Protein AF-A0A645I7R1-F1 (afdb_monomer_lite)

Secondary structure (DSSP, 8-state):
--S-TT-EEEEEEEEGGGTSEEEEEEE--GGGS-HHHHHHHTHHHHHT---HHHHHHHHHHHHHGGG-

Organism: NCBI:txid1076179

Structure (mmCIF, N/CA/C/O backbone):
data_AF-A0A645I7R1-F1
#
_entry.id   AF-A0A645I7R1-F1
#
loop_
_atom_site.group_PDB
_atom_site.id
_atom_site.type_symbol
_atom_site.label_atom_id
_atom_site.label_alt_id
_atom_site.label_comp_id
_atom_site.label_asym_id
_atom_site.label_entity_id
_atom_site.label_seq_id
_atom_site.pdbx_PDB_ins_code
_atom_site.Cartn_x
_atom_site.Cartn_y
_atom_site.Cartn_z
_atom_site.occupancy
_atom_site.B_iso_or_equiv
_atom_site.auth_seq_id
_atom_site.auth_comp_id
_atom_site.auth_asym_id
_atom_site.auth_atom_id
_atom_site.pdbx_PDB_model_num
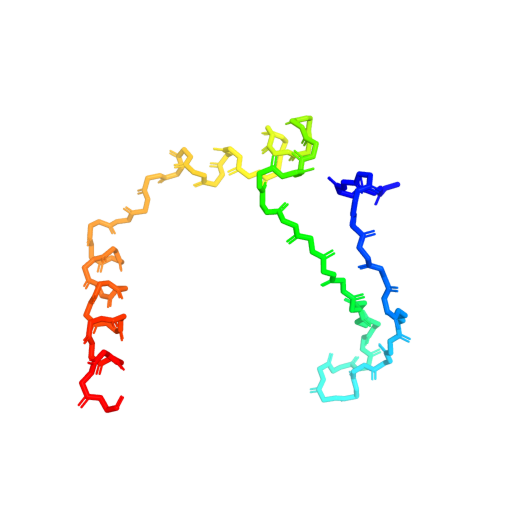ATOM 1 N N . MET A 1 1 ? 9.792 2.244 6.262 1.00 62.28 1 MET A N 1
ATOM 2 C CA . MET A 1 1 ? 8.571 2.747 5.589 1.00 62.28 1 MET A CA 1
ATOM 3 C C . MET A 1 1 ? 7.608 1.586 5.324 1.00 62.28 1 MET A C 1
ATOM 5 O O . MET A 1 1 ? 7.209 1.380 4.190 1.00 62.28 1 MET A O 1
ATOM 9 N N . SER A 1 2 ? 7.238 0.807 6.347 1.00 78.25 2 SER A N 1
ATOM 10 C CA . SER A 1 2 ? 6.177 -0.196 6.168 1.00 78.25 2 SER A CA 1
ATOM 11 C C . SER A 1 2 ? 4.826 0.448 6.470 1.00 78.25 2 SER A C 1
ATOM 13 O O . SER A 1 2 ? 4.745 1.295 7.363 1.00 78.25 2 SER A O 1
ATOM 15 N N . LEU A 1 3 ? 3.789 0.085 5.714 1.00 88.56 3 LEU A N 1
ATOM 16 C CA . LEU A 1 3 ? 2.421 0.561 5.940 1.00 88.56 3 LEU A CA 1
ATOM 17 C C . LEU A 1 3 ? 1.713 -0.237 7.043 1.00 88.56 3 LEU A C 1
ATOM 19 O O . LEU A 1 3 ? 0.837 0.305 7.711 1.00 88.56 3 LEU A O 1
ATOM 23 N N . SER A 1 4 ? 2.112 -1.494 7.250 1.00 91.44 4 SER A N 1
ATOM 24 C CA . SER A 1 4 ? 1.587 -2.385 8.286 1.00 91.44 4 SER A CA 1
ATOM 25 C C . SER A 1 4 ? 2.602 -3.483 8.632 1.00 91.44 4 SER A C 1
ATOM 27 O O . SER A 1 4 ? 3.380 -3.876 7.757 1.00 91.44 4 SER A O 1
ATOM 29 N N . PRO A 1 5 ? 2.600 -4.020 9.867 1.00 89.94 5 PRO A N 1
ATOM 30 C CA . PRO A 1 5 ? 3.355 -5.224 10.217 1.00 89.94 5 PRO A CA 1
ATOM 31 C C . PRO A 1 5 ? 2.931 -6.479 9.438 1.00 89.94 5 PRO A C 1
ATOM 33 O O . PRO A 1 5 ? 3.744 -7.381 9.264 1.00 89.94 5 PRO A O 1
ATOM 36 N N . THR A 1 6 ? 1.681 -6.549 8.964 1.00 93.56 6 THR A N 1
ATOM 37 C CA . THR A 1 6 ? 1.130 -7.713 8.240 1.00 93.56 6 THR A CA 1
ATOM 38 C C . THR A 1 6 ? 1.179 -7.559 6.717 1.00 93.56 6 THR A C 1
ATOM 40 O O . THR A 1 6 ? 0.746 -8.451 5.984 1.00 93.56 6 THR A O 1
ATOM 43 N N . MET A 1 7 ? 1.729 -6.443 6.225 1.00 94.62 7 MET A N 1
ATOM 44 C CA . MET A 1 7 ? 1.900 -6.173 4.799 1.00 94.62 7 MET A CA 1
ATOM 45 C C . MET A 1 7 ? 2.800 -7.226 4.144 1.00 94.62 7 MET A C 1
ATOM 47 O O . MET A 1 7 ? 3.898 -7.508 4.624 1.00 94.62 7 MET A O 1
ATOM 51 N N . ARG A 1 8 ? 2.369 -7.759 2.999 1.00 94.38 8 ARG A N 1
ATOM 52 C CA . ARG A 1 8 ? 3.166 -8.663 2.161 1.00 94.38 8 ARG A CA 1
ATOM 53 C C . ARG A 1 8 ? 3.754 -7.901 0.985 1.00 94.38 8 ARG A C 1
ATOM 55 O O . ARG A 1 8 ? 3.051 -7.123 0.345 1.00 94.38 8 ARG A O 1
ATOM 62 N N . PHE A 1 9 ? 5.025 -8.154 0.699 1.00 94.00 9 PHE A N 1
ATOM 63 C CA . PHE A 1 9 ? 5.747 -7.586 -0.435 1.00 94.00 9 PHE A CA 1
ATOM 64 C C . PHE A 1 9 ? 6.108 -8.695 -1.420 1.00 94.00 9 PHE A C 1
ATOM 66 O O . PHE A 1 9 ? 6.610 -9.741 -1.013 1.00 94.00 9 PHE A O 1
ATOM 73 N N . PHE A 1 10 ? 5.838 -8.459 -2.701 1.00 95.88 10 PHE A N 1
ATOM 74 C CA . PHE A 1 10 ? 6.023 -9.437 -3.777 1.00 95.88 10 PHE A CA 1
ATOM 75 C C . PHE A 1 10 ? 7.194 -9.099 -4.703 1.00 95.88 10 PHE A C 1
ATOM 77 O O . PHE A 1 10 ? 7.452 -9.842 -5.645 1.00 95.88 10 PHE A O 1
ATOM 84 N N . GLY A 1 11 ? 7.915 -8.012 -4.429 1.00 95.25 11 GLY A N 1
ATOM 85 C CA . GLY A 1 11 ? 9.006 -7.533 -5.268 1.00 95.25 11 GLY A CA 1
ATOM 86 C C . GLY A 1 11 ? 8.658 -6.252 -6.019 1.00 95.25 11 GLY A C 1
ATOM 87 O O . GLY A 1 11 ? 7.554 -5.707 -5.907 1.00 95.25 11 GLY A O 1
ATOM 88 N N . THR A 1 12 ? 9.642 -5.797 -6.784 1.00 95.62 12 THR A N 1
ATOM 89 C CA 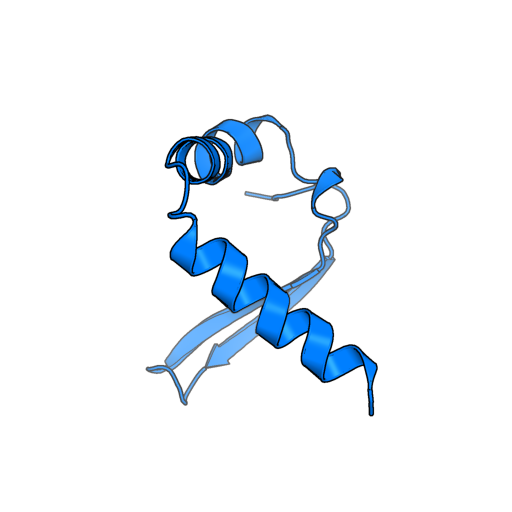. THR A 1 12 ? 9.569 -4.609 -7.632 1.00 95.62 12 THR A CA 1
ATOM 90 C C . THR A 1 12 ? 9.881 -5.020 -9.063 1.00 95.62 12 THR A C 1
ATOM 92 O O . THR A 1 12 ? 10.819 -5.785 -9.287 1.00 95.62 12 THR A O 1
ATOM 95 N N . ALA A 1 13 ? 9.102 -4.525 -10.016 1.00 94.56 13 ALA A N 1
ATOM 96 C CA . ALA A 1 13 ? 9.322 -4.711 -11.443 1.00 94.56 13 ALA A CA 1
ATOM 97 C C . ALA A 1 13 ? 9.385 -3.348 -12.140 1.00 94.56 13 ALA A C 1
ATOM 99 O O . ALA A 1 13 ? 8.828 -2.372 -11.641 1.00 94.56 13 ALA A O 1
ATOM 100 N N . ILE A 1 14 ? 10.057 -3.278 -13.287 1.00 94.62 14 ILE A N 1
ATOM 101 C CA . ILE A 1 14 ? 9.999 -2.094 -14.147 1.00 94.62 14 ILE A CA 1
ATOM 102 C C . ILE A 1 14 ? 8.726 -2.181 -14.987 1.00 94.62 14 ILE A C 1
ATOM 104 O O . ILE A 1 14 ? 8.481 -3.194 -15.640 1.00 94.62 14 ILE A O 1
ATOM 108 N N . ASN A 1 15 ? 7.913 -1.128 -14.952 1.00 92.62 15 ASN A N 1
ATOM 109 C CA . ASN A 1 15 ? 6.763 -0.979 -15.828 1.00 92.62 15 ASN A CA 1
ATOM 110 C C . ASN A 1 15 ? 7.171 -0.221 -17.096 1.00 92.62 15 ASN A C 1
ATOM 112 O O . ASN A 1 15 ? 7.187 1.013 -17.136 1.00 92.62 15 ASN A O 1
ATOM 116 N N . ASP A 1 16 ? 7.463 -0.981 -18.149 1.00 90.81 16 ASP A N 1
ATOM 117 C CA . ASP A 1 16 ? 7.849 -0.449 -19.458 1.00 90.81 16 ASP A CA 1
ATOM 118 C C . ASP A 1 16 ? 6.702 0.298 -20.162 1.00 90.81 16 ASP A C 1
ATOM 120 O O . ASP A 1 16 ? 6.944 1.216 -20.947 1.00 90.81 16 ASP A O 1
ATOM 124 N N . GLU A 1 17 ? 5.446 -0.037 -19.849 1.00 90.06 17 GLU A N 1
ATOM 125 C CA . GLU A 1 17 ? 4.253 0.596 -20.427 1.00 90.06 17 GLU A CA 1
ATOM 126 C C . GLU A 1 17 ? 3.947 1.960 -19.795 1.00 90.06 17 GLU A C 1
ATOM 128 O O . GLU A 1 17 ? 3.296 2.808 -20.410 1.00 90.06 17 GLU A O 1
ATOM 133 N N . PHE A 1 18 ? 4.440 2.199 -18.579 1.00 87.12 18 PHE A N 1
ATOM 134 C CA . PHE A 1 18 ? 4.246 3.442 -17.841 1.00 87.12 18 PHE A CA 1
ATOM 135 C C . PHE A 1 18 ? 5.567 4.187 -17.618 1.00 87.12 18 PHE A C 1
ATOM 137 O O . PHE A 1 18 ? 5.890 4.631 -16.520 1.00 87.12 18 PHE A O 1
ATOM 144 N N . GLY A 1 19 ? 6.344 4.351 -18.690 1.00 84.75 19 GLY A N 1
ATOM 145 C CA . GLY A 1 19 ? 7.531 5.206 -18.671 1.00 84.75 19 GLY A CA 1
ATOM 146 C C . GLY A 1 19 ? 8.735 4.611 -17.940 1.00 84.75 19 GLY A C 1
ATOM 147 O O . GLY A 1 19 ? 9.552 5.376 -17.435 1.00 84.75 19 GLY A O 1
ATOM 148 N N . GLN A 1 20 ? 8.855 3.279 -17.907 1.00 89.12 20 GLN A N 1
ATOM 149 C CA . GLN A 1 20 ? 9.986 2.550 -17.311 1.00 89.12 20 GLN A CA 1
ATOM 150 C C . GLN A 1 20 ? 10.190 2.874 -15.823 1.00 89.12 20 GLN A C 1
ATOM 152 O O . GLN A 1 20 ? 11.316 3.007 -15.343 1.00 89.12 20 GLN A O 1
ATOM 157 N N . VAL A 1 21 ? 9.093 3.030 -15.082 1.00 94.00 21 VAL A N 1
ATOM 158 C CA . VAL A 1 21 ? 9.141 3.299 -13.640 1.00 94.00 21 VAL A CA 1
ATOM 159 C C . VAL A 1 21 ? 9.166 2.007 -12.833 1.00 94.00 21 VAL A C 1
ATOM 161 O O . VAL A 1 21 ? 8.648 0.980 -13.263 1.00 94.00 21 VAL A O 1
ATOM 164 N N . GLU A 1 22 ? 9.730 2.061 -11.631 1.00 94.25 22 GLU A N 1
ATOM 165 C CA . GLU A 1 22 ? 9.678 0.948 -10.684 1.00 94.25 22 GLU A CA 1
ATOM 166 C C . GLU A 1 22 ? 8.294 0.843 -10.027 1.00 94.25 22 GLU A C 1
ATOM 168 O O . GLU A 1 22 ? 7.836 1.762 -9.343 1.00 94.25 22 GLU A O 1
ATOM 173 N N . GLU A 1 23 ? 7.644 -0.308 -10.183 1.00 93.50 23 GLU A N 1
ATOM 174 C CA . GLU A 1 23 ? 6.377 -0.647 -9.544 1.00 93.50 23 GLU A CA 1
ATOM 175 C C . GLU A 1 23 ? 6.554 -1.773 -8.529 1.00 93.50 23 GLU A C 1
ATOM 177 O O . GLU A 1 23 ? 7.119 -2.827 -8.815 1.00 93.50 23 GLU A O 1
ATOM 182 N N . SER A 1 24 ? 6.050 -1.552 -7.316 1.00 94.38 24 SER A N 1
ATOM 183 C CA . SER A 1 24 ? 6.123 -2.505 -6.207 1.00 94.38 24 SER A CA 1
ATOM 184 C C . SER A 1 24 ? 4.782 -3.192 -5.970 1.00 94.38 24 SER A C 1
ATOM 186 O O . SER A 1 24 ? 3.776 -2.534 -5.702 1.00 94.38 24 SER A O 1
ATOM 188 N N . GLY A 1 25 ? 4.781 -4.525 -5.984 1.00 94.69 25 GLY A N 1
ATOM 189 C CA . GLY A 1 25 ? 3.613 -5.325 -5.628 1.00 94.69 25 GLY A CA 1
ATOM 190 C C . GLY A 1 25 ? 3.499 -5.497 -4.114 1.00 94.69 25 GLY A C 1
ATOM 191 O O . GLY A 1 25 ? 4.355 -6.135 -3.497 1.00 94.69 25 GLY A O 1
ATOM 192 N N . ILE A 1 26 ? 2.431 -4.975 -3.507 1.00 95.38 26 ILE A N 1
ATOM 193 C CA . ILE A 1 26 ? 2.129 -5.168 -2.080 1.00 95.38 26 ILE A CA 1
ATOM 194 C C . ILE A 1 26 ? 0.690 -5.635 -1.857 1.00 95.38 26 ILE A C 1
ATOM 196 O O . ILE A 1 26 ? -0.217 -5.272 -2.601 1.00 95.38 26 ILE A O 1
ATOM 200 N N . LEU A 1 27 ? 0.478 -6.403 -0.788 1.00 94.62 27 LEU A N 1
ATOM 201 C CA . LEU A 1 27 ? -0.845 -6.749 -0.270 1.00 94.62 27 LEU A CA 1
ATOM 202 C C . LEU A 1 27 ? -0.935 -6.355 1.202 1.00 94.62 27 LEU A C 1
ATOM 204 O O . LEU A 1 27 ? -0.057 -6.683 1.999 1.00 94.62 27 LEU A O 1
ATOM 208 N N . ILE A 1 28 ? -2.006 -5.656 1.553 1.00 93.50 28 ILE A N 1
ATOM 209 C CA . ILE A 1 28 ? -2.236 -5.110 2.886 1.00 93.50 28 ILE A CA 1
ATOM 210 C C . ILE A 1 28 ? -3.737 -5.004 3.146 1.00 93.50 28 ILE A C 1
ATOM 212 O O . ILE A 1 28 ? -4.510 -4.693 2.239 1.00 93.50 28 ILE A O 1
ATOM 216 N N . GLU A 1 29 ? -4.142 -5.239 4.389 1.00 92.25 29 GLU A N 1
ATOM 217 C CA . GLU A 1 29 ? -5.500 -4.966 4.853 1.00 92.25 29 GLU A CA 1
ATOM 218 C C . GLU A 1 29 ? -5.617 -3.501 5.301 1.00 92.25 29 GLU A C 1
ATOM 220 O O . GLU A 1 29 ? -4.725 -2.962 5.958 1.00 92.25 29 GLU A O 1
ATOM 225 N N . ILE A 1 30 ? -6.704 -2.828 4.918 1.00 87.31 30 ILE A N 1
ATOM 226 C CA . ILE A 1 30 ? -6.857 -1.373 5.109 1.00 87.31 30 ILE A CA 1
ATOM 227 C C . ILE A 1 30 ? -6.908 -0.996 6.597 1.00 87.31 30 ILE A C 1
ATOM 229 O O . ILE A 1 30 ? -6.355 0.026 6.997 1.00 87.31 30 ILE A O 1
ATOM 233 N N . ASP A 1 31 ? -7.572 -1.808 7.409 1.00 88.50 31 ASP A N 1
ATOM 234 C CA . ASP A 1 31 ? -7.696 -1.653 8.861 1.00 88.50 31 ASP A CA 1
ATOM 235 C C . ASP A 1 31 ? -6.389 -1.951 9.610 1.00 88.50 31 ASP A C 1
ATOM 237 O O . ASP A 1 31 ? -6.210 -1.481 10.728 1.00 88.50 31 ASP A O 1
ATOM 241 N N . GLN A 1 32 ? -5.456 -2.667 8.981 1.00 89.62 32 GLN A N 1
ATOM 242 C CA . GLN A 1 32 ? -4.141 -2.977 9.545 1.00 89.62 32 GLN A CA 1
ATOM 243 C C . GLN A 1 32 ? -3.083 -1.911 9.223 1.00 89.62 32 GLN A C 1
ATOM 245 O O . GLN A 1 32 ? -1.928 -2.044 9.642 1.00 89.62 32 GLN A O 1
ATOM 250 N N . ILE A 1 33 ? -3.435 -0.860 8.472 1.00 90.75 33 ILE A N 1
ATOM 251 C CA . ILE A 1 33 ? -2.536 0.268 8.205 1.00 90.75 33 ILE A CA 1
ATOM 252 C C . ILE A 1 33 ? -2.264 1.008 9.517 1.00 90.75 33 ILE A C 1
ATOM 254 O O . ILE A 1 33 ? -3.192 1.408 10.216 1.00 90.75 33 ILE A O 1
ATOM 258 N N . LEU A 1 34 ? -0.985 1.254 9.817 1.00 90.81 34 LEU A N 1
ATOM 259 C CA . LEU A 1 34 ? -0.575 1.990 11.013 1.00 90.81 34 LEU A CA 1
ATOM 260 C C . LEU A 1 34 ? -1.305 3.340 11.114 1.00 90.81 34 LEU A C 1
ATOM 262 O O . LEU A 1 34 ? -1.294 4.138 10.171 1.00 90.81 34 LEU A O 1
ATOM 266 N N . GLU A 1 35 ? -1.877 3.622 12.286 1.00 87.88 35 GLU A N 1
ATOM 267 C CA . GLU A 1 35 ? -2.669 4.831 12.563 1.00 87.88 35 GLU A CA 1
ATOM 268 C C . GLU A 1 35 ? -1.940 6.121 12.165 1.00 87.88 35 GLU A C 1
ATOM 270 O O . GLU A 1 35 ? -2.504 6.996 11.511 1.00 87.88 35 GLU A O 1
ATOM 275 N N . GLU A 1 36 ? -0.643 6.209 12.462 1.00 87.75 36 GLU A N 1
ATOM 276 C CA . GLU A 1 36 ? 0.204 7.344 12.082 1.00 87.75 36 GLU A CA 1
ATOM 277 C C . GLU A 1 36 ? 0.285 7.578 10.561 1.00 87.75 36 GLU A C 1
ATOM 279 O O . GLU A 1 36 ? 0.397 8.721 10.105 1.00 87.75 36 GLU A O 1
ATOM 284 N N . LYS A 1 37 ? 0.228 6.511 9.755 1.00 87.62 37 LYS A N 1
ATOM 285 C CA . LYS A 1 37 ? 0.242 6.584 8.290 1.00 87.62 37 LYS A CA 1
ATOM 286 C C . LYS A 1 37 ? -1.136 6.956 7.768 1.00 87.62 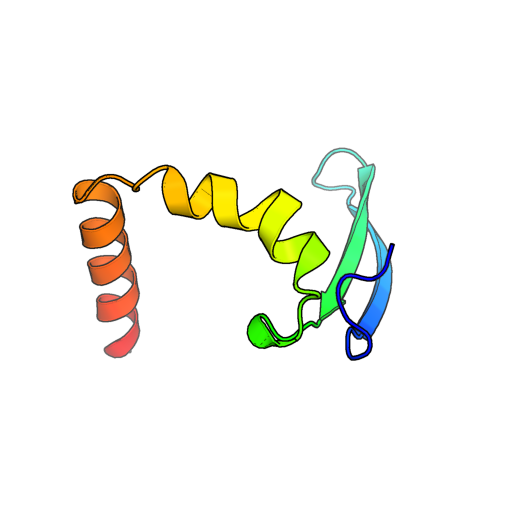37 LYS A C 1
ATOM 288 O O . LYS A 1 37 ? -1.227 7.800 6.875 1.00 87.62 37 LYS A O 1
ATOM 293 N N . ARG A 1 38 ? -2.199 6.403 8.361 1.00 85.44 38 ARG A N 1
ATOM 294 C CA . ARG A 1 38 ? -3.579 6.757 8.012 1.00 85.44 38 ARG A CA 1
ATOM 295 C C . ARG A 1 38 ? -3.860 8.233 8.291 1.00 85.44 38 ARG A C 1
ATOM 297 O O . ARG A 1 38 ? -4.339 8.937 7.403 1.00 85.44 38 ARG A O 1
ATOM 304 N N . ALA A 1 39 ? -3.490 8.729 9.468 1.00 85.31 39 ALA A N 1
ATOM 305 C CA . ALA A 1 39 ? -3.688 10.126 9.845 1.00 85.31 39 ALA A CA 1
ATOM 306 C C . ALA A 1 39 ? -2.953 11.094 8.905 1.00 85.31 39 ALA A C 1
ATOM 308 O O . ALA A 1 39 ? -3.525 12.084 8.446 1.00 85.31 39 ALA A O 1
ATOM 309 N N . ARG A 1 40 ? -1.697 10.785 8.558 1.00 82.50 40 ARG A N 1
ATOM 310 C CA . ARG A 1 40 ? -0.866 11.660 7.719 1.00 82.50 40 ARG A CA 1
ATOM 311 C C . ARG A 1 40 ? -1.261 11.645 6.239 1.00 82.50 40 ARG A C 1
ATOM 313 O O . ARG A 1 40 ? -1.156 12.679 5.583 1.00 82.50 40 ARG A O 1
ATOM 320 N N . HIS A 1 41 ? -1.683 10.498 5.707 1.00 82.44 41 HIS A N 1
ATOM 321 C CA . HIS A 1 41 ? -1.812 10.304 4.257 1.00 82.44 41 HIS A CA 1
ATOM 322 C C . HIS A 1 41 ? -3.223 9.963 3.769 1.00 82.44 41 HIS A C 1
ATOM 324 O O . HIS A 1 41 ? -3.446 10.002 2.565 1.00 82.44 41 HIS A O 1
ATOM 330 N N . ILE A 1 42 ? -4.173 9.641 4.653 1.00 80.94 42 ILE A N 1
ATOM 331 C CA . ILE A 1 42 ? -5.526 9.195 4.271 1.00 80.94 42 ILE A CA 1
ATOM 332 C C . ILE A 1 42 ? -6.601 10.119 4.857 1.00 80.94 42 ILE A C 1
ATOM 334 O O . ILE A 1 42 ? -7.547 10.493 4.162 1.00 80.94 42 ILE A O 1
ATOM 338 N N . GLU A 1 43 ? -6.465 10.548 6.113 1.00 80.88 43 GLU A N 1
ATOM 339 C CA . GLU A 1 43 ? -7.500 11.353 6.778 1.00 80.88 43 GLU A CA 1
ATOM 340 C C . GLU A 1 43 ? -7.735 12.718 6.124 1.00 80.88 43 GLU A C 1
ATOM 342 O O . GLU A 1 43 ? -8.872 13.189 6.071 1.00 80.88 43 GLU A O 1
ATOM 347 N N . THR A 1 44 ? -6.693 13.348 5.584 1.00 77.00 44 THR A N 1
ATOM 348 C CA . THR A 1 44 ? -6.806 14.611 4.838 1.00 77.00 44 THR A CA 1
ATOM 349 C C . THR A 1 44 ? -7.661 14.451 3.579 1.00 77.00 44 THR A C 1
ATOM 351 O O . THR A 1 44 ? -8.530 15.285 3.317 1.00 77.00 44 THR A O 1
ATOM 354 N N . TYR A 1 45 ? -7.507 13.338 2.855 1.00 75.06 45 TYR A N 1
ATOM 355 C CA . TYR A 1 45 ? -8.352 13.003 1.708 1.00 75.06 45 TYR A CA 1
ATOM 356 C C . TYR A 1 45 ? -9.798 12.724 2.120 1.00 75.06 45 TYR A C 1
ATOM 358 O O . TYR A 1 45 ? -10.717 13.209 1.465 1.00 75.06 45 TYR A O 1
ATOM 366 N N . LEU A 1 46 ? -10.039 12.006 3.220 1.00 70.00 46 LEU A N 1
ATOM 367 C CA . LEU A 1 46 ? -11.404 11.752 3.707 1.00 70.00 46 LEU A CA 1
ATOM 368 C C . LEU A 1 46 ? -12.118 13.046 4.130 1.00 70.00 46 LEU A C 1
ATOM 370 O O . LEU A 1 46 ? -13.305 13.231 3.847 1.00 70.00 46 LEU A O 1
ATOM 374 N N . LYS A 1 47 ? -11.386 13.981 4.745 1.00 70.81 47 LYS A N 1
ATOM 375 C CA . LYS A 1 47 ? -11.899 15.304 5.139 1.00 70.81 47 LYS A CA 1
ATOM 376 C C . LYS A 1 47 ? -12.264 16.194 3.948 1.00 70.81 47 LYS A C 1
ATOM 378 O O . LYS A 1 47 ? -13.061 17.113 4.125 1.00 70.81 47 LYS A O 1
ATOM 383 N N . SER A 1 48 ? -11.769 15.898 2.743 1.00 70.25 48 SER A N 1
ATOM 384 C CA . SER A 1 48 ? -12.080 16.666 1.528 1.00 70.25 48 SER A CA 1
ATOM 385 C C . SER A 1 48 ? -13.551 16.586 1.073 1.00 70.25 48 SER A C 1
ATOM 387 O O . SER A 1 48 ? -13.938 17.345 0.190 1.00 70.25 48 SER A O 1
ATOM 389 N N . LYS A 1 49 ? -14.389 15.725 1.688 1.00 65.00 49 LYS A N 1
ATOM 390 C CA . LYS A 1 49 ? -15.838 15.571 1.415 1.00 65.00 49 LYS A CA 1
ATOM 391 C C . LYS A 1 49 ? -16.142 15.455 -0.092 1.00 65.00 49 LYS A C 1
ATOM 393 O O . LYS A 1 49 ? -16.638 16.408 -0.700 1.00 65.00 49 LYS A O 1
ATOM 398 N N . PRO A 1 50 ? -15.904 14.285 -0.714 1.00 68.19 50 PRO A N 1
ATOM 399 C CA . PRO A 1 50 ? -16.131 14.109 -2.144 1.00 68.19 50 PRO A CA 1
ATOM 400 C C . PRO A 1 50 ? -17.584 14.415 -2.522 1.00 68.19 50 PRO A C 1
ATOM 402 O O . PRO A 1 50 ? -18.527 14.107 -1.787 1.00 68.19 50 PRO A O 1
ATOM 405 N N . SER A 1 51 ? -17.770 15.035 -3.690 1.00 75.44 51 SER A N 1
ATOM 406 C CA . SER A 1 51 ? -19.089 15.506 -4.114 1.00 75.44 51 SER A CA 1
ATOM 407 C C . SER A 1 51 ? -20.118 14.366 -4.156 1.00 75.44 51 SER A C 1
ATOM 409 O O . SER A 1 51 ? -19.832 13.253 -4.605 1.00 75.44 51 SER A O 1
ATOM 411 N N . LYS A 1 52 ? -21.368 14.653 -3.761 1.00 74.38 52 LYS A N 1
ATOM 412 C CA . LYS A 1 52 ? -22.495 13.700 -3.863 1.00 74.38 52 LYS A CA 1
ATOM 413 C C . LYS A 1 52 ? -22.610 13.067 -5.258 1.00 74.38 52 LYS A C 1
ATOM 415 O O . LYS A 1 52 ? -23.006 11.910 -5.373 1.00 74.38 52 LYS A O 1
ATOM 420 N N . ARG A 1 53 ? -22.231 13.799 -6.315 1.00 74.88 53 ARG A N 1
ATOM 421 C CA . ARG A 1 53 ? -22.205 13.303 -7.701 1.00 74.88 53 ARG A CA 1
ATOM 422 C C . ARG A 1 53 ? -21.209 12.158 -7.895 1.00 74.88 53 ARG A C 1
ATOM 424 O O . ARG A 1 53 ? -21.555 11.176 -8.550 1.00 74.88 53 ARG A O 1
ATOM 431 N N . PHE A 1 54 ? -20.021 12.249 -7.299 1.00 78.94 54 PHE A N 1
ATOM 432 C CA . PHE A 1 54 ? -19.018 11.183 -7.344 1.00 78.94 54 PHE A CA 1
ATOM 433 C C . PHE A 1 54 ? -19.524 9.913 -6.646 1.00 78.94 54 PHE A C 1
ATOM 435 O O . PHE A 1 54 ? -19.522 8.838 -7.243 1.00 78.94 54 PHE A O 1
ATOM 442 N N . LEU A 1 55 ? -20.074 10.052 -5.435 1.00 80.56 55 LEU A N 1
ATOM 443 C CA . LEU A 1 55 ? -20.608 8.923 -4.661 1.00 80.56 55 LEU A CA 1
ATOM 444 C C . LEU A 1 55 ? -21.799 8.238 -5.355 1.00 80.56 55 LEU A C 1
ATOM 446 O O . LEU A 1 55 ? -21.905 7.011 -5.353 1.00 80.56 55 LEU A O 1
ATOM 450 N N . MET A 1 56 ? -22.679 9.012 -5.998 1.00 79.31 56 MET A N 1
ATOM 451 C CA . MET A 1 56 ? -23.805 8.475 -6.775 1.00 79.31 56 MET A CA 1
ATOM 452 C C . MET A 1 56 ? -23.343 7.706 -8.019 1.00 79.31 56 MET A C 1
ATOM 454 O O . MET A 1 56 ? -23.908 6.658 -8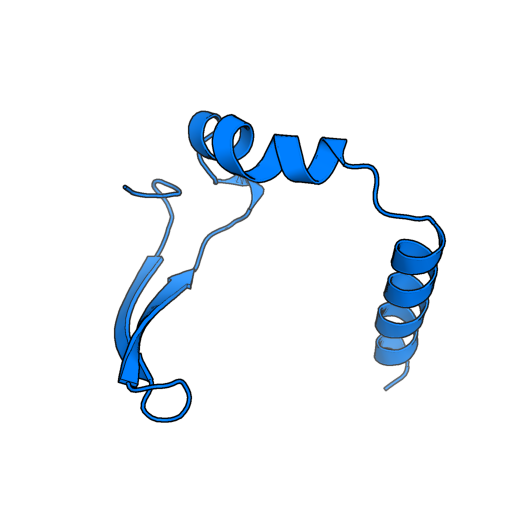.343 1.00 79.31 56 MET A O 1
ATOM 458 N N . ARG A 1 57 ? -22.303 8.192 -8.709 1.00 78.06 57 ARG A N 1
ATOM 459 C CA . ARG A 1 57 ? -21.722 7.503 -9.869 1.00 78.06 57 ARG A CA 1
ATOM 460 C C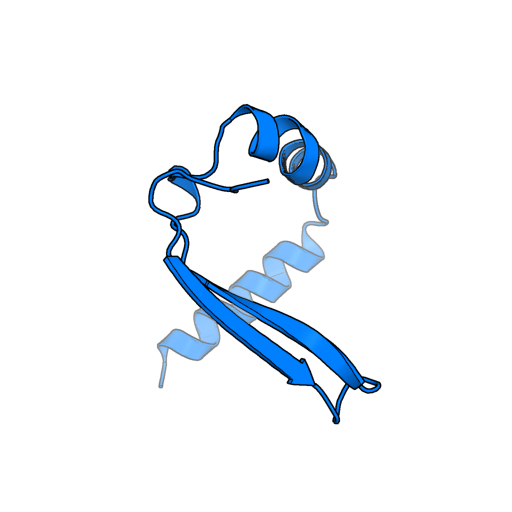 . ARG A 1 57 ? -21.045 6.197 -9.453 1.00 78.06 57 ARG A C 1
ATOM 462 O O . ARG A 1 57 ? -21.287 5.170 -10.083 1.00 78.06 57 ARG A O 1
ATOM 469 N N . LEU A 1 58 ? -20.289 6.222 -8.355 1.00 77.88 58 LEU A N 1
ATOM 470 C CA . LEU A 1 58 ? -19.643 5.043 -7.778 1.00 77.88 58 LEU A CA 1
ATOM 471 C C . LEU A 1 58 ? -20.675 3.959 -7.424 1.00 77.88 58 LEU A C 1
ATOM 473 O O . LEU A 1 58 ? -20.536 2.811 -7.839 1.00 77.88 58 LEU A O 1
ATOM 477 N N . ARG A 1 59 ? -21.772 4.335 -6.750 1.00 81.06 59 ARG A N 1
ATOM 478 C CA . ARG A 1 59 ? -22.871 3.410 -6.420 1.00 81.06 59 ARG A CA 1
ATOM 479 C C . ARG A 1 59 ? -23.489 2.743 -7.648 1.00 81.06 59 ARG A C 1
ATOM 481 O O . ARG A 1 59 ? -23.746 1.543 -7.605 1.00 81.06 59 ARG A O 1
ATOM 488 N N . ARG A 1 60 ? -23.712 3.479 -8.744 1.00 74.75 60 ARG A N 1
ATOM 489 C CA . ARG A 1 60 ? -24.260 2.898 -9.985 1.00 74.75 60 ARG A CA 1
ATOM 490 C C . ARG A 1 60 ? -23.327 1.866 -10.608 1.00 74.75 60 ARG A C 1
ATOM 492 O O . ARG A 1 60 ? -23.808 0.829 -11.056 1.00 74.75 60 ARG A O 1
ATOM 499 N N . ILE A 1 61 ? -22.024 2.134 -10.617 1.00 74.69 61 ILE A N 1
ATOM 500 C CA . ILE A 1 61 ? -21.010 1.238 -11.196 1.00 74.69 61 ILE A CA 1
ATOM 501 C C . ILE A 1 61 ? -20.896 -0.055 -10.374 1.00 74.69 61 ILE A C 1
ATOM 503 O O . ILE A 1 61 ? -20.837 -1.147 -10.931 1.00 74.69 61 ILE A O 1
ATOM 507 N N . VAL A 1 62 ? -20.936 0.049 -9.044 1.00 72.62 62 VAL A N 1
ATOM 508 C CA . VAL A 1 62 ? -20.879 -1.124 -8.158 1.00 72.62 62 VAL A CA 1
ATOM 509 C C . VAL A 1 62 ? -22.170 -1.949 -8.234 1.00 72.62 62 VAL A C 1
ATOM 511 O O . VAL A 1 62 ? -22.117 -3.175 -8.285 1.00 72.62 62 VAL A O 1
ATOM 514 N N . ALA A 1 63 ? -23.338 -1.301 -8.303 1.00 70.31 63 ALA A N 1
ATOM 515 C CA . ALA A 1 63 ? -24.626 -1.994 -8.378 1.00 70.31 63 ALA A CA 1
ATOM 516 C C . ALA A 1 63 ? -24.846 -2.727 -9.714 1.00 70.31 63 ALA A C 1
ATOM 518 O O . ALA A 1 63 ? -25.468 -3.786 -9.736 1.00 70.31 63 ALA A O 1
ATOM 519 N N . THR A 1 64 ? -24.315 -2.201 -10.822 1.00 58.72 64 THR A N 1
ATOM 520 C CA . THR A 1 64 ? -24.431 -2.838 -12.147 1.00 58.72 64 THR A CA 1
ATOM 521 C C . THR A 1 64 ? -23.570 -4.093 -12.287 1.00 58.72 64 THR A C 1
ATOM 523 O O . THR A 1 64 ? -23.960 -5.000 -13.017 1.00 58.72 64 THR A O 1
ATOM 526 N N . LYS A 1 65 ? -22.467 -4.218 -11.533 1.00 55.47 65 LYS A N 1
ATOM 527 C CA . LYS A 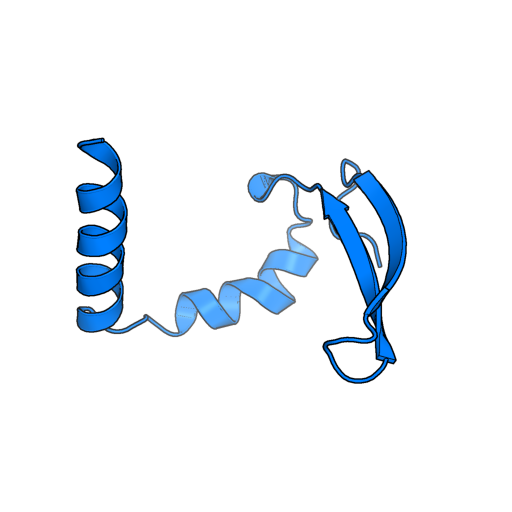1 65 ? -21.665 -5.455 -11.486 1.00 55.47 65 LYS A CA 1
ATOM 528 C C . LYS A 1 65 ? -22.345 -6.620 -10.761 1.00 55.47 65 LYS A C 1
ATOM 530 O O . LYS A 1 65 ? -21.939 -7.752 -10.959 1.00 55.47 65 LYS A O 1
ATOM 535 N N . ARG A 1 66 ? -23.379 -6.377 -9.947 1.00 53.69 66 ARG A N 1
ATOM 536 C CA . ARG A 1 66 ? -24.027 -7.419 -9.127 1.00 53.69 66 ARG A CA 1
ATOM 537 C C . ARG A 1 66 ? -25.087 -8.242 -9.879 1.00 53.69 66 ARG A C 1
ATOM 539 O O . ARG A 1 66 ? -25.772 -9.044 -9.257 1.00 53.69 66 ARG A O 1
ATOM 546 N N . LYS A 1 67 ? -25.268 -8.009 -11.187 1.00 52.62 67 LYS A N 1
ATOM 547 C CA . LYS A 1 67 ? -26.307 -8.646 -12.019 1.00 52.62 67 LYS A CA 1
ATOM 548 C C . LYS A 1 67 ? -25.754 -9.448 -13.212 1.00 52.62 67 LYS A C 1
ATOM 550 O O . LYS A 1 67 ? -26.516 -9.747 -14.127 1.00 52.62 67 LYS A O 1
ATOM 555 N N . ARG A 1 68 ? -24.457 -9.767 -13.216 1.00 44.41 68 ARG A N 1
ATOM 556 C CA . ARG A 1 68 ? -23.842 -10.763 -14.105 1.00 44.41 68 ARG A CA 1
ATOM 557 C C . ARG A 1 68 ? -23.126 -11.805 -13.270 1.00 44.41 68 ARG A C 1
ATOM 559 O O . ARG A 1 68 ? -22.543 -11.390 -12.245 1.00 44.41 68 ARG A O 1
#

Foldseek 3Di:
DDQAPPKDWDDWDQDPVPPRDIDTDIDDDPVRGDPVCCVVPPVVVVVVPDDPVVVVVVVVVVVVVVPD

Radius of gyration: 16.61 Å; chains: 1; bounding box: 36×27×33 Å

pLDDT: mean 82.44, std 12.08, range [44.41, 95.88]

Sequence (68 aa):
MSLSPTMRFFGTAINDEFGQVEESGILIEIDQILEEKRARHIETYLKSKPSKRFLMRLRRIVATKRKR